Protein AF-A0AAW7QF95-F1 (afdb_monomer_lite)

Radius of gyration: 14.46 Å; chains: 1; bounding box: 32×39×42 Å

pLDDT: mean 87.86, std 10.83, range [38.44, 98.25]

InterPro domains:
  IPR011049 Serralysin-like metalloprotease, C-terminal [SSF51120] (16-117)

Structure (mmCIF, N/CA/C/O backbone):
data_AF-A0AAW7QF95-F1
#
_entry.id   AF-A0AAW7QF95-F1
#
loop_
_atom_site.group_PDB
_atom_site.id
_atom_site.type_symbol
_atom_site.label_atom_id
_atom_site.label_alt_id
_atom_site.label_comp_id
_atom_site.label_asym_id
_atom_site.label_entity_id
_atom_site.label_seq_id
_atom_site.pdbx_PDB_ins_code
_atom_site.Cartn_x
_atom_site.Cartn_y
_atom_site.Cartn_z
_atom_site.occupancy
_atom_site.B_iso_or_equiv
_atom_site.auth_seq_id
_atom_site.auth_comp_id
_atom_site.auth_asym_id
_atom_site.auth_atom_id
_atom_site.pdbx_PDB_model_num
ATOM 1 N N . LEU A 1 1 ? -0.643 18.851 -25.100 1.00 38.44 1 LEU A N 1
ATOM 2 C CA . LEU A 1 1 ? -0.179 17.723 -24.264 1.00 38.44 1 LEU A CA 1
ATOM 3 C C . LEU A 1 1 ? -0.107 18.251 -22.842 1.00 38.44 1 LEU A C 1
ATOM 5 O O . LEU A 1 1 ? 0.762 19.066 -22.573 1.00 38.44 1 LEU A O 1
ATOM 9 N N . GLY A 1 2 ? -1.098 17.933 -22.009 1.00 44.19 2 GLY A N 1
ATOM 10 C CA . GLY A 1 2 ? -1.094 18.334 -20.602 1.00 44.19 2 GLY A CA 1
ATOM 11 C C . GLY A 1 2 ? -0.206 17.366 -19.838 1.00 44.19 2 GLY A C 1
ATOM 12 O O . GLY A 1 2 ? -0.520 16.184 -19.779 1.00 44.19 2 GLY A O 1
ATOM 13 N N . TYR A 1 3 ? 0.929 17.841 -19.342 1.00 53.16 3 TYR A N 1
ATOM 14 C CA . TYR A 1 3 ? 1.722 17.117 -18.358 1.00 53.16 3 TYR A CA 1
ATOM 15 C C . TYR A 1 3 ? 1.411 17.719 -16.994 1.00 53.16 3 TYR A C 1
ATOM 17 O O . TYR A 1 3 ? 1.465 18.937 -16.820 1.00 53.16 3 TYR A O 1
ATOM 25 N N . VAL A 1 4 ? 1.077 16.855 -16.043 1.00 61.34 4 VAL A N 1
ATOM 26 C CA . VAL A 1 4 ? 1.011 17.202 -14.626 1.00 61.34 4 VAL A CA 1
ATOM 27 C C . VAL A 1 4 ? 2.454 17.455 -14.191 1.00 61.34 4 VAL A C 1
ATOM 29 O O . VAL A 1 4 ? 3.328 16.604 -14.369 1.00 61.34 4 VAL A O 1
ATOM 32 N N . SER A 1 5 ? 2.755 18.677 -13.755 1.00 67.06 5 SER A N 1
ATOM 33 C CA . SER A 1 5 ? 4.118 19.036 -13.342 1.00 67.06 5 SER A CA 1
ATOM 34 C C . SER A 1 5 ? 4.453 18.388 -11.992 1.00 67.06 5 SER A C 1
ATOM 36 O O . SER A 1 5 ? 3.552 18.128 -11.203 1.00 67.06 5 SER A O 1
ATOM 38 N N . ALA A 1 6 ? 5.736 18.169 -11.683 1.00 64.88 6 ALA A N 1
ATOM 39 C CA . ALA A 1 6 ? 6.202 17.445 -10.485 1.00 64.88 6 ALA A CA 1
ATOM 40 C C . ALA A 1 6 ? 5.873 18.095 -9.111 1.00 64.88 6 ALA A C 1
ATOM 42 O O . ALA A 1 6 ? 6.423 17.696 -8.089 1.00 64.88 6 ALA A O 1
ATOM 43 N N . GLY A 1 7 ? 4.998 19.099 -9.066 1.00 70.94 7 GLY A N 1
ATOM 44 C CA . GLY A 1 7 ? 4.474 19.708 -7.840 1.00 70.94 7 GLY A CA 1
ATOM 45 C C . GLY A 1 7 ? 2.978 20.011 -7.899 1.00 70.94 7 GLY A C 1
ATOM 46 O O . GLY A 1 7 ? 2.460 20.663 -6.992 1.00 70.94 7 GLY A O 1
ATOM 47 N N . ASP A 1 8 ? 2.301 19.573 -8.957 1.00 78.19 8 ASP A N 1
ATOM 48 C CA . ASP A 1 8 ? 0.853 19.666 -9.049 1.00 78.19 8 ASP A CA 1
ATOM 49 C C . ASP A 1 8 ? 0.208 18.693 -8.051 1.00 78.19 8 ASP A C 1
ATOM 51 O O . ASP A 1 8 ? 0.746 17.619 -7.769 1.00 78.19 8 ASP A O 1
ATOM 55 N N . LYS A 1 9 ? -0.912 19.103 -7.462 1.00 76.00 9 LYS A N 1
ATOM 56 C CA . LYS A 1 9 ? -1.622 18.332 -6.440 1.00 76.00 9 LYS A CA 1
ATOM 57 C C . LYS A 1 9 ? -3.084 18.249 -6.813 1.00 76.00 9 LYS A C 1
ATOM 59 O O . LYS A 1 9 ? -3.855 19.169 -6.544 1.00 76.00 9 LYS A O 1
ATOM 64 N N . ASP A 1 10 ? -3.465 17.105 -7.352 1.00 81.50 10 ASP A N 1
ATOM 65 C CA . ASP A 1 10 ? -4.861 16.801 -7.603 1.00 81.50 10 ASP A CA 1
ATOM 66 C C . ASP A 1 10 ? -5.579 16.415 -6.307 1.00 81.50 10 ASP A C 1
ATOM 68 O O . ASP A 1 10 ? -5.060 15.687 -5.458 1.00 81.50 10 ASP A O 1
ATOM 72 N N . THR A 1 11 ? -6.812 16.894 -6.162 1.00 84.25 11 THR A N 1
ATOM 73 C CA . THR A 1 11 ? -7.762 16.347 -5.189 1.00 84.25 11 THR A CA 1
ATOM 74 C C . THR A 1 11 ? -8.756 15.490 -5.947 1.00 84.25 11 THR A C 1
ATOM 76 O O . THR A 1 11 ? -9.595 16.000 -6.687 1.00 84.25 11 THR A O 1
ATOM 79 N N . LEU A 1 12 ? -8.655 14.178 -5.763 1.00 82.75 12 LEU A N 1
ATOM 80 C CA . LEU A 1 12 ? -9.563 13.216 -6.370 1.00 82.75 12 LEU A CA 1
ATOM 81 C C . LEU A 1 12 ? -10.697 12.921 -5.385 1.00 82.75 12 LEU A C 1
ATOM 83 O O . LEU A 1 12 ? -10.451 12.513 -4.253 1.00 82.75 12 LEU A O 1
ATOM 87 N N . VAL A 1 13 ? -11.943 13.143 -5.803 1.00 86.50 13 VAL A N 1
ATOM 88 C CA . VAL A 1 13 ? -13.135 12.923 -4.970 1.00 86.50 13 VAL A CA 1
ATOM 89 C C . VAL A 1 13 ? -13.987 11.832 -5.602 1.00 86.50 13 VAL A C 1
ATOM 91 O O . VAL A 1 13 ? -14.270 11.889 -6.796 1.00 86.50 13 VAL A O 1
ATOM 94 N N . ASN A 1 14 ? -14.424 10.862 -4.795 1.00 88.00 14 ASN A N 1
ATOM 95 C CA . ASN A 1 14 ? -15.239 9.719 -5.226 1.00 88.00 14 ASN A CA 1
ATOM 96 C C . ASN A 1 14 ? -14.598 8.872 -6.343 1.00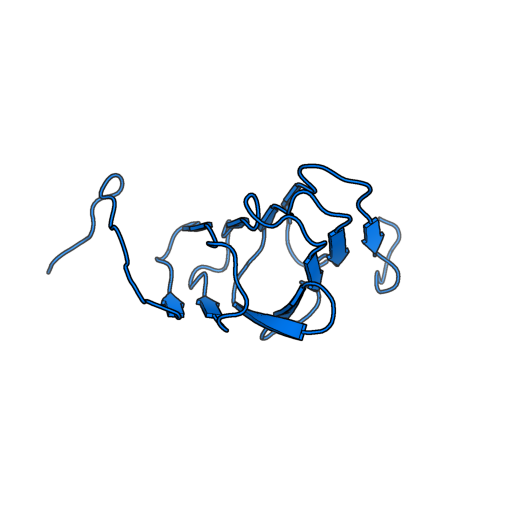 88.00 14 ASN A C 1
ATOM 98 O O . ASN A 1 14 ? -15.307 8.339 -7.194 1.00 88.00 14 ASN A O 1
ATOM 102 N N . ILE A 1 15 ? -13.272 8.724 -6.318 1.00 89.44 15 ILE A N 1
ATOM 103 C CA . ILE A 1 15 ? -12.507 7.860 -7.224 1.00 89.44 15 ILE A CA 1
ATOM 104 C C . ILE A 1 15 ? -12.039 6.622 -6.459 1.00 89.44 15 ILE A C 1
ATOM 106 O O . ILE A 1 15 ? -11.447 6.758 -5.394 1.00 89.44 15 ILE A O 1
ATOM 110 N N . GLN A 1 16 ? -12.291 5.434 -7.009 1.00 91.00 16 GLN A N 1
ATOM 111 C CA . GLN A 1 16 ? -11.895 4.155 -6.399 1.00 91.00 16 GLN A CA 1
ATOM 112 C C . GLN A 1 16 ? -10.622 3.573 -7.015 1.00 91.00 16 GLN A C 1
ATOM 114 O O . GLN A 1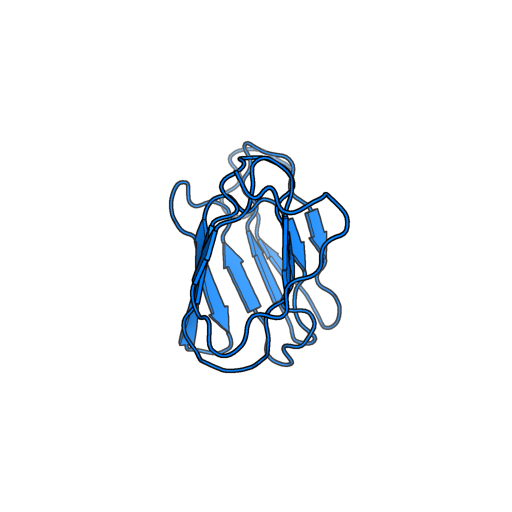 16 ? -9.971 2.722 -6.424 1.00 91.00 16 GLN A O 1
ATOM 119 N N . ASN A 1 17 ? -10.262 4.006 -8.223 1.00 92.50 17 ASN A N 1
ATOM 120 C CA . ASN A 1 17 ? -9.140 3.435 -8.953 1.00 92.50 17 ASN A CA 1
ATOM 121 C C . ASN A 1 17 ? -8.155 4.525 -9.342 1.00 92.50 17 ASN A C 1
ATOM 123 O O . ASN A 1 17 ? -8.554 5.554 -9.888 1.00 92.50 17 ASN A O 1
ATOM 127 N N . ALA A 1 18 ? -6.876 4.275 -9.097 1.00 93.25 18 ALA A N 1
ATOM 128 C CA . ALA A 1 18 ? -5.806 5.192 -9.444 1.00 93.25 18 ALA A CA 1
ATOM 129 C C . ALA A 1 18 ? -4.670 4.431 -10.126 1.00 93.25 18 ALA A C 1
ATOM 131 O O . ALA A 1 18 ? -4.309 3.332 -9.709 1.00 93.25 18 ALA A O 1
ATOM 132 N N . ILE A 1 19 ? -4.123 5.040 -11.176 1.00 94.50 19 ILE A N 1
ATOM 133 C CA . ILE A 1 19 ? -2.926 4.569 -11.868 1.00 94.50 19 ILE A CA 1
ATOM 134 C C . ILE A 1 19 ? -1.875 5.666 -11.725 1.00 94.50 19 ILE A C 1
ATOM 136 O O . ILE A 1 19 ? -2.139 6.821 -12.065 1.00 94.50 19 ILE A O 1
ATOM 140 N N . GLY A 1 20 ? -0.716 5.297 -11.196 1.00 92.50 20 GLY A N 1
ATOM 141 C CA . GLY A 1 20 ? 0.440 6.156 -11.006 1.00 92.50 20 GLY A CA 1
ATOM 142 C C . GLY A 1 20 ? 1.127 6.546 -12.314 1.00 92.50 20 GLY A C 1
ATOM 143 O O . GLY A 1 20 ? 0.766 6.124 -13.420 1.00 92.50 20 GLY A O 1
ATOM 144 N N . GLY A 1 21 ? 2.143 7.385 -12.181 1.00 91.69 21 GLY A N 1
ATOM 145 C CA . GLY A 1 21 ? 3.017 7.796 -13.263 1.00 91.69 21 GLY A CA 1
ATOM 146 C C . GLY A 1 21 ? 4.192 6.840 -13.481 1.00 91.69 21 GLY A C 1
ATOM 147 O O . GLY A 1 21 ? 4.218 5.691 -13.059 1.00 91.69 21 GLY A O 1
ATOM 148 N N . SER A 1 22 ? 5.209 7.333 -14.187 1.00 91.75 22 SER A N 1
ATOM 149 C CA . SER A 1 22 ? 6.446 6.583 -14.457 1.00 91.75 22 SER A CA 1
ATOM 150 C C . SER A 1 22 ? 7.454 6.601 -13.300 1.00 91.75 22 SER A C 1
ATOM 152 O O . SER A 1 22 ? 8.497 5.955 -13.391 1.00 91.75 22 SER A O 1
ATOM 154 N N . SER A 1 23 ? 7.186 7.385 -12.260 1.00 90.75 23 SER A N 1
ATOM 155 C CA . SER A 1 23 ? 8.048 7.576 -11.089 1.00 90.75 23 SER A CA 1
ATOM 156 C C . SER A 1 23 ? 7.435 6.882 -9.870 1.00 90.75 23 SER A C 1
ATOM 158 O O . SER A 1 23 ? 6.383 6.268 -9.983 1.00 90.75 23 SER A O 1
ATOM 160 N N . GLY A 1 24 ? 8.092 6.958 -8.710 1.00 91.75 24 GLY A N 1
ATOM 161 C CA . GLY A 1 24 ? 7.490 6.487 -7.464 1.00 91.75 24 GLY A CA 1
ATOM 162 C C . GLY A 1 24 ? 6.334 7.392 -7.038 1.00 91.75 24 GLY A C 1
ATOM 163 O O . GLY A 1 24 ? 6.537 8.592 -6.839 1.00 91.75 24 GLY A O 1
ATOM 164 N N . ASP A 1 25 ? 5.153 6.808 -6.880 1.00 93.88 25 ASP A N 1
ATOM 165 C CA . ASP A 1 25 ? 3.922 7.483 -6.480 1.00 93.88 25 ASP A CA 1
ATOM 166 C C . ASP A 1 25 ? 3.541 7.182 -5.025 1.00 93.88 25 ASP A C 1
ATOM 168 O O . ASP A 1 25 ? 3.934 6.170 -4.440 1.00 93.88 25 ASP A O 1
ATOM 172 N N . ILE A 1 26 ? 2.745 8.073 -4.430 1.00 94.12 26 ILE A N 1
ATOM 173 C CA . ILE A 1 26 ? 2.191 7.896 -3.084 1.00 94.12 26 ILE A CA 1
ATOM 174 C C . ILE A 1 26 ? 0.668 7.899 -3.176 1.00 94.12 26 ILE A C 1
ATOM 176 O O . ILE A 1 26 ? 0.058 8.927 -3.468 1.00 94.12 26 ILE A O 1
ATOM 180 N N . PHE A 1 27 ? 0.056 6.772 -2.832 1.00 94.50 27 PHE A N 1
ATOM 181 C CA . PHE A 1 27 ? -1.386 6.629 -2.678 1.00 94.50 27 PHE A CA 1
ATOM 182 C C . PHE A 1 27 ? -1.734 6.707 -1.193 1.00 94.50 27 PHE A C 1
ATOM 184 O O . PHE A 1 27 ? -1.295 5.877 -0.397 1.00 94.50 27 PHE A O 1
ATOM 191 N N . LYS A 1 28 ? -2.510 7.718 -0.798 1.00 93.62 28 LYS A N 1
ATOM 192 C CA . LYS A 1 28 ? -3.008 7.858 0.576 1.00 93.62 28 LYS A CA 1
ATOM 193 C C . LYS A 1 28 ? -4.467 7.446 0.637 1.00 93.62 28 LYS A C 1
ATOM 195 O O . LYS A 1 28 ? -5.308 8.088 0.011 1.00 93.62 28 LYS A O 1
ATOM 200 N N . MET A 1 29 ? -4.752 6.403 1.404 1.00 91.88 29 MET A N 1
ATOM 201 C CA . MET A 1 29 ? -6.089 5.833 1.497 1.00 91.88 29 MET A CA 1
ATOM 202 C C . MET A 1 29 ? -6.919 6.558 2.544 1.00 91.88 29 MET A C 1
ATOM 204 O O . MET A 1 29 ? -6.477 6.755 3.674 1.00 91.88 29 MET A O 1
ATOM 208 N N . ALA A 1 30 ? -8.142 6.932 2.176 1.00 89.00 30 ALA A N 1
ATOM 209 C CA . ALA A 1 30 ? -9.157 7.304 3.151 1.00 89.00 30 ALA A CA 1
ATOM 210 C C . ALA A 1 30 ? -9.668 6.049 3.873 1.00 89.00 30 ALA A C 1
ATOM 212 O O . ALA A 1 30 ? -9.601 4.946 3.329 1.00 89.00 30 ALA A O 1
ATOM 213 N N . THR A 1 31 ? -10.193 6.222 5.085 1.00 85.00 31 THR A N 1
ATOM 214 C CA . THR A 1 31 ? -10.854 5.138 5.820 1.00 85.00 31 THR A CA 1
ATOM 215 C C . THR A 1 31 ? -12.155 4.708 5.148 1.00 85.00 31 THR A C 1
ATOM 217 O O . THR A 1 31 ? -12.800 5.492 4.449 1.00 85.00 31 THR A O 1
ATOM 220 N N . GLY A 1 32 ? -12.571 3.469 5.405 1.00 83.94 32 GLY A N 1
ATOM 221 C CA . GLY A 1 32 ? -13.849 2.918 4.962 1.00 83.94 32 GLY A CA 1
ATOM 222 C C . GLY A 1 32 ? -13.696 1.544 4.318 1.00 83.94 32 GLY A C 1
ATOM 223 O O . GLY A 1 32 ? -12.605 0.987 4.285 1.00 83.94 32 GLY A O 1
ATOM 224 N N . ASP A 1 33 ? -14.808 1.033 3.787 1.00 83.12 33 ASP A N 1
ATOM 225 C CA . ASP A 1 33 ? -14.892 -0.316 3.206 1.00 83.12 33 ASP A CA 1
ATOM 226 C C . ASP A 1 33 ? -15.137 -0.296 1.689 1.00 83.12 33 ASP A C 1
ATOM 228 O O . ASP A 1 33 ? -15.680 -1.235 1.104 1.00 83.12 33 ASP A O 1
ATOM 232 N N . ILE A 1 34 ? -14.795 0.818 1.039 1.00 86.12 34 ILE A N 1
ATOM 233 C CA . ILE A 1 34 ? -14.927 0.957 -0.410 1.00 86.12 34 ILE A CA 1
ATOM 234 C C . ILE A 1 34 ? -13.763 0.234 -1.063 1.00 86.12 34 ILE A C 1
ATOM 236 O O . ILE A 1 34 ? -12.616 0.512 -0.733 1.00 86.12 34 ILE A O 1
ATOM 240 N N . VAL A 1 35 ? -14.070 -0.640 -2.019 1.00 89.62 35 VAL A N 1
ATOM 241 C CA . VAL A 1 35 ? -13.044 -1.408 -2.716 1.00 89.62 35 VAL A CA 1
ATOM 242 C C . VAL A 1 35 ? -12.282 -0.550 -3.716 1.00 89.62 35 VAL A C 1
ATOM 244 O O . VAL A 1 35 ? -12.909 0.043 -4.598 1.00 89.62 35 VAL A O 1
ATOM 247 N N . ASN A 1 36 ? -10.948 -0.528 -3.618 1.00 91.44 36 ASN A N 1
ATOM 248 C CA . ASN A 1 36 ? -10.085 0.253 -4.508 1.00 91.44 36 ASN A CA 1
ATOM 249 C C . ASN A 1 36 ? -9.118 -0.620 -5.315 1.00 91.44 36 ASN A C 1
ATOM 251 O O . ASN A 1 36 ? -8.679 -1.679 -4.863 1.00 91.44 36 ASN A O 1
ATOM 255 N N . THR A 1 37 ? -8.742 -0.147 -6.506 1.00 94.31 37 THR A N 1
ATOM 256 C CA . THR A 1 37 ? -7.611 -0.694 -7.275 1.00 94.31 37 THR A CA 1
ATOM 257 C C . THR A 1 37 ? -6.541 0.372 -7.455 1.00 94.31 37 THR A C 1
ATOM 259 O O . THR A 1 37 ? -6.777 1.395 -8.099 1.00 94.31 37 THR A O 1
ATOM 262 N N . LEU A 1 38 ? -5.355 0.124 -6.907 1.00 95.06 38 LEU A N 1
ATOM 263 C CA . LEU A 1 38 ? -4.219 1.038 -6.976 1.00 95.06 38 LEU A CA 1
ATOM 264 C C . LEU A 1 38 ? -3.106 0.388 -7.785 1.00 95.06 38 LEU A C 1
ATOM 266 O O . LEU A 1 38 ? -2.558 -0.636 -7.375 1.00 95.06 38 LEU A O 1
ATOM 270 N N . ASP A 1 39 ? -2.771 0.990 -8.918 1.00 95.56 39 ASP A N 1
ATOM 271 C CA . ASP A 1 39 ? -1.649 0.575 -9.749 1.00 95.56 39 ASP A CA 1
ATOM 272 C C . ASP A 1 39 ? -0.557 1.636 -9.701 1.00 95.56 39 ASP A C 1
ATOM 274 O O . ASP A 1 39 ? -0.753 2.756 -10.159 1.00 95.56 39 ASP A O 1
ATOM 278 N N . GLY A 1 40 ? 0.609 1.285 -9.167 1.00 94.38 40 GLY A N 1
ATOM 279 C CA . GLY A 1 40 ? 1.772 2.166 -9.165 1.00 94.38 40 GLY A CA 1
ATOM 280 C C . GLY A 1 40 ? 2.318 2.489 -10.559 1.00 94.38 40 GLY A C 1
ATOM 281 O O . GLY A 1 40 ? 3.054 3.458 -10.681 1.00 94.38 40 GLY A O 1
ATOM 282 N N . ASN A 1 41 ? 1.945 1.722 -11.597 1.00 94.94 41 ASN A N 1
ATOM 283 C CA . ASN A 1 41 ? 2.398 1.793 -12.995 1.00 94.94 41 ASN A CA 1
ATOM 284 C C . ASN A 1 41 ? 3.915 1.592 -13.178 1.00 94.94 41 ASN A C 1
ATOM 286 O O . ASN A 1 41 ? 4.356 0.675 -13.872 1.00 94.94 41 ASN A O 1
ATOM 290 N N . SER A 1 42 ? 4.735 2.404 -12.516 1.00 92.00 42 SER A N 1
ATOM 291 C CA . SER A 1 42 ? 6.168 2.187 -12.378 1.00 92.00 42 SER A CA 1
ATOM 292 C C . SER A 1 42 ? 6.464 0.947 -11.523 1.00 92.00 42 SER A C 1
ATOM 294 O O . SER A 1 42 ? 5.706 0.576 -10.634 1.00 92.00 42 SER A O 1
ATOM 296 N N . SER A 1 43 ? 7.604 0.292 -11.745 1.00 87.31 43 SER A N 1
ATOM 297 C CA . SER A 1 43 ? 8.006 -0.867 -10.933 1.00 87.31 43 SER A CA 1
ATOM 298 C C . SER A 1 43 ? 8.736 -0.490 -9.639 1.00 87.31 43 SER A C 1
ATOM 300 O O . SER A 1 43 ? 9.200 -1.386 -8.932 1.00 87.31 43 SER A O 1
ATOM 302 N N . ASN A 1 44 ? 8.922 0.808 -9.363 1.00 87.75 44 ASN A N 1
ATOM 303 C CA . ASN A 1 44 ? 9.906 1.286 -8.398 1.00 87.75 44 ASN A CA 1
ATOM 304 C C . ASN A 1 44 ? 9.358 2.414 -7.515 1.00 87.75 44 ASN A C 1
ATOM 306 O O . ASN A 1 44 ? 9.068 3.506 -7.993 1.00 87.75 44 ASN A O 1
ATOM 310 N N . GLY A 1 45 ? 9.394 2.195 -6.200 1.00 92.38 45 GLY A N 1
ATOM 311 C CA . GLY A 1 45 ? 9.251 3.253 -5.199 1.00 92.38 45 GLY A CA 1
ATOM 312 C C . GLY A 1 45 ? 7.816 3.623 -4.828 1.00 92.38 45 GLY A C 1
ATOM 313 O O . GLY A 1 45 ? 7.643 4.554 -4.047 1.00 92.38 45 GLY A O 1
ATOM 314 N N . ASN A 1 46 ? 6.808 2.900 -5.315 1.00 95.88 46 ASN A N 1
ATOM 315 C CA . ASN A 1 46 ? 5.410 3.218 -5.033 1.00 95.88 46 ASN A CA 1
ATOM 316 C C . ASN A 1 46 ? 5.032 2.865 -3.595 1.00 95.88 46 ASN A C 1
ATOM 318 O O . ASN A 1 46 ? 5.363 1.778 -3.106 1.00 95.88 46 ASN A O 1
ATOM 322 N N . LEU A 1 47 ? 4.324 3.780 -2.937 1.00 96.50 47 LEU A N 1
ATOM 323 C CA . LEU A 1 47 ? 3.860 3.671 -1.559 1.00 96.50 47 LEU A CA 1
ATOM 324 C C . LEU A 1 47 ? 2.336 3.714 -1.507 1.00 96.50 47 LEU A C 1
ATOM 326 O O . LEU A 1 47 ? 1.728 4.663 -1.994 1.00 96.50 47 LEU A O 1
ATOM 330 N N . VAL A 1 48 ? 1.735 2.744 -0.824 1.00 96.62 48 VAL A N 1
ATOM 331 C CA . VAL A 1 48 ? 0.348 2.851 -0.355 1.00 96.62 48 VAL A CA 1
ATOM 332 C C . VAL A 1 48 ? 0.358 3.086 1.150 1.00 96.62 48 VAL A C 1
ATOM 334 O O . VAL A 1 48 ? 1.022 2.367 1.896 1.00 96.62 48 VAL A O 1
ATOM 337 N N . SER A 1 49 ? -0.353 4.119 1.592 1.00 96.75 49 SER A N 1
ATOM 338 C CA . SER A 1 49 ? -0.450 4.526 2.992 1.00 96.75 49 SER A CA 1
ATOM 339 C C . SER A 1 49 ? -1.870 4.338 3.510 1.00 96.75 49 SER A C 1
ATOM 341 O O . SER A 1 49 ? -2.798 5.001 3.042 1.00 96.75 49 SER A O 1
ATOM 343 N N . TYR A 1 50 ? -2.003 3.477 4.515 1.00 95.69 50 TYR A N 1
ATOM 344 C CA . TYR A 1 50 ? -3.214 3.222 5.295 1.00 95.69 50 TYR A CA 1
ATOM 345 C C . TYR A 1 50 ? -3.230 4.003 6.615 1.00 95.69 50 TYR A C 1
ATOM 347 O O . TYR A 1 50 ? -3.981 3.663 7.521 1.00 95.69 50 TYR A O 1
ATOM 355 N N . GLU A 1 51 ? -2.438 5.073 6.727 1.00 96.75 51 GLU A N 1
ATOM 356 C CA . GLU A 1 51 ? -2.147 5.775 7.990 1.00 96.75 51 GLU A CA 1
ATOM 357 C C . GLU A 1 51 ? -3.361 6.311 8.767 1.00 96.75 51 GLU A C 1
ATOM 359 O O . GLU A 1 51 ? -3.218 6.676 9.928 1.00 96.75 51 GLU A O 1
ATOM 364 N N . TYR A 1 52 ? -4.543 6.364 8.150 1.00 94.50 52 TYR A N 1
ATOM 365 C CA . TYR A 1 52 ? -5.786 6.795 8.793 1.00 94.50 52 TYR A CA 1
ATOM 366 C C . TYR A 1 52 ? -6.664 5.638 9.300 1.00 94.50 52 TYR A C 1
ATOM 368 O O . TYR A 1 52 ? -7.672 5.886 9.958 1.00 94.50 52 TYR A O 1
ATOM 376 N N . TYR A 1 53 ? -6.329 4.382 8.993 1.00 93.31 53 TYR A N 1
ATOM 377 C CA . TYR A 1 53 ? -7.106 3.213 9.408 1.00 93.31 53 TYR A CA 1
ATOM 378 C C . TYR A 1 53 ? -6.861 2.872 10.870 1.00 93.31 53 TYR A C 1
ATOM 380 O O . TYR A 1 53 ? -5.724 2.781 11.301 1.00 93.31 53 TYR A O 1
ATOM 388 N N . THR A 1 54 ? -7.925 2.608 11.623 1.00 93.25 54 THR A N 1
ATOM 389 C CA . THR A 1 54 ? -7.832 2.2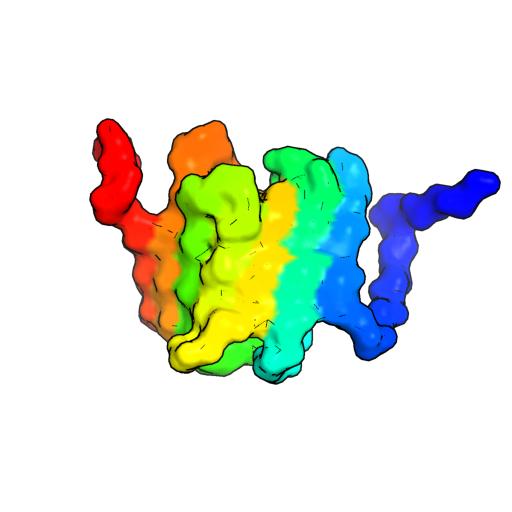07 13.038 1.00 93.25 54 THR A CA 1
ATOM 390 C C . THR A 1 54 ? -7.854 0.691 13.238 1.00 93.25 54 THR A C 1
ATOM 392 O O . THR A 1 54 ? -7.443 0.187 14.282 1.00 93.25 54 THR A O 1
ATOM 395 N N . SER A 1 55 ? -8.341 -0.051 12.242 1.00 92.31 55 SER A N 1
ATOM 396 C CA . SER A 1 55 ? -8.269 -1.514 12.203 1.00 92.31 55 SER A CA 1
ATOM 397 C C . SER A 1 55 ? -6.952 -1.962 11.581 1.00 92.31 55 SER A C 1
ATOM 399 O O . SER A 1 55 ? -6.410 -1.267 10.726 1.00 92.31 55 SER A O 1
ATOM 401 N N . GLY A 1 56 ? -6.470 -3.135 11.994 1.00 92.94 56 GLY A N 1
ATOM 402 C CA . GLY A 1 56 ? -5.265 -3.726 11.421 1.00 92.94 56 GLY A CA 1
ATOM 403 C C . GLY A 1 56 ? -5.444 -4.053 9.940 1.00 92.94 56 GLY A C 1
ATOM 404 O O . GLY A 1 56 ? -6.486 -4.592 9.544 1.00 92.94 56 GLY A O 1
ATOM 405 N N . VAL A 1 5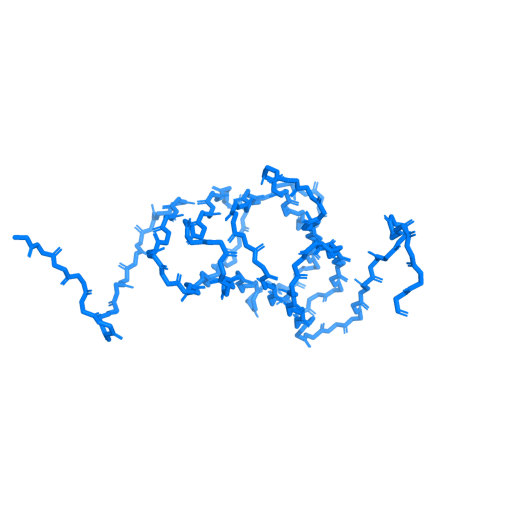7 ? -4.424 -3.747 9.144 1.00 94.44 57 VAL A N 1
ATOM 406 C CA . VAL A 1 57 ? -4.343 -4.085 7.725 1.00 94.44 57 VAL A CA 1
ATOM 407 C C . VAL A 1 57 ? -3.447 -5.303 7.523 1.00 94.44 57 VAL A C 1
ATOM 409 O O . VAL A 1 57 ? -2.378 -5.432 8.116 1.00 94.44 57 VAL A O 1
ATOM 412 N N . THR A 1 58 ? -3.880 -6.223 6.667 1.00 94.69 58 THR A N 1
ATOM 413 C CA . THR A 1 58 ? -3.060 -7.346 6.209 1.00 94.69 58 THR A CA 1
ATOM 414 C C . THR A 1 58 ? -2.725 -7.153 4.742 1.00 94.69 58 THR A C 1
ATOM 416 O O . THR A 1 58 ? -3.630 -7.125 3.909 1.00 94.69 58 THR A O 1
ATOM 419 N N . VAL A 1 59 ? -1.435 -7.048 4.424 1.00 94.31 59 VAL A N 1
ATOM 420 C CA . VAL A 1 59 ? -0.943 -6.854 3.055 1.00 94.31 59 VAL A CA 1
ATOM 421 C C . VAL A 1 59 ? 0.081 -7.924 2.707 1.00 94.31 59 VAL A C 1
ATOM 423 O O . VAL A 1 59 ? 1.050 -8.139 3.433 1.00 94.31 59 VAL A O 1
ATOM 426 N N . ASP A 1 60 ? -0.103 -8.573 1.561 1.00 92.00 60 ASP A N 1
ATOM 427 C CA . ASP A 1 60 ? 0.817 -9.593 1.064 1.00 92.00 60 ASP A CA 1
ATOM 428 C C . ASP A 1 60 ? 1.431 -9.187 -0.278 1.00 92.00 60 ASP A C 1
ATOM 430 O O . ASP A 1 60 ? 0.830 -9.417 -1.328 1.00 92.00 60 ASP A O 1
ATOM 434 N N . LEU A 1 61 ? 2.641 -8.613 -0.249 1.00 91.38 61 LEU A N 1
ATOM 435 C CA . LEU A 1 61 ? 3.382 -8.232 -1.456 1.00 91.38 61 LEU A CA 1
ATOM 436 C C . LEU A 1 61 ? 4.087 -9.403 -2.158 1.00 91.38 61 LEU A C 1
ATOM 438 O O . LEU A 1 61 ? 4.643 -9.199 -3.237 1.00 91.38 61 LEU A O 1
ATOM 442 N N . CYS A 1 62 ? 4.046 -10.635 -1.629 1.00 84.44 62 CYS A N 1
ATOM 443 C CA . CYS A 1 62 ? 4.694 -11.783 -2.284 1.00 84.44 62 CYS A CA 1
ATOM 444 C C . CYS A 1 62 ? 4.083 -12.101 -3.656 1.00 84.44 62 CYS A C 1
ATOM 446 O O . CYS A 1 62 ? 4.722 -12.753 -4.484 1.00 84.44 62 CYS A O 1
ATOM 448 N N . ARG A 1 63 ? 2.832 -11.695 -3.893 1.00 78.38 63 ARG A N 1
ATOM 449 C CA . ARG A 1 63 ? 2.100 -12.011 -5.122 1.00 78.38 63 ARG A CA 1
ATOM 450 C C . ARG A 1 63 ? 2.667 -11.216 -6.298 1.00 78.38 63 ARG A C 1
ATOM 452 O O . ARG A 1 63 ? 2.874 -10.010 -6.194 1.00 78.38 63 ARG A O 1
ATOM 459 N N . THR A 1 64 ? 2.901 -11.889 -7.424 1.00 69.75 64 THR A N 1
ATOM 460 C CA . THR A 1 64 ? 3.443 -11.263 -8.644 1.00 69.75 64 THR A CA 1
ATOM 461 C C . THR A 1 64 ? 2.463 -10.320 -9.322 1.00 69.75 64 THR A C 1
ATOM 463 O O . THR A 1 64 ? 2.907 -9.360 -9.946 1.00 69.75 64 THR A O 1
ATOM 466 N N . ASP A 1 65 ? 1.169 -10.595 -9.170 1.00 72.25 65 ASP A N 1
ATOM 467 C CA . ASP A 1 65 ? 0.104 -9.911 -9.891 1.00 72.25 65 ASP A CA 1
ATOM 468 C C . ASP A 1 65 ? -0.516 -8.865 -8.954 1.00 72.25 65 ASP A C 1
ATOM 470 O O . ASP A 1 65 ? 0.148 -7.903 -8.566 1.00 72.25 65 ASP A O 1
ATOM 474 N N . SER A 1 66 ? -1.756 -9.083 -8.519 1.00 81.06 66 SER A N 1
ATOM 475 C CA . SER A 1 66 ? -2.413 -8.247 -7.529 1.00 81.06 66 SER A CA 1
ATOM 476 C C . SER A 1 66 ? -2.286 -8.783 -6.106 1.00 81.06 66 SER A C 1
ATOM 478 O O . SER A 1 66 ? -2.348 -9.994 -5.842 1.00 81.06 66 SER A O 1
ATOM 480 N N . GLN A 1 67 ? -2.140 -7.847 -5.175 1.00 83.69 67 GLN A N 1
ATOM 481 C CA . GLN A 1 67 ? -2.185 -8.095 -3.743 1.00 83.69 67 GLN A CA 1
ATOM 482 C C . GLN A 1 67 ? -3.547 -7.682 -3.210 1.00 83.69 67 GLN A C 1
ATOM 484 O O . GLN A 1 67 ? -4.036 -6.606 -3.542 1.00 83.69 67 GLN A O 1
ATOM 489 N N . THR A 1 68 ? -4.149 -8.519 -2.373 1.00 82.75 68 THR A N 1
ATOM 490 C CA . THR A 1 68 ? -5.393 -8.156 -1.698 1.00 82.75 68 THR A CA 1
ATOM 491 C C . THR A 1 68 ? -5.084 -7.650 -0.301 1.00 82.75 68 THR A C 1
ATOM 493 O O . THR A 1 68 ? -4.400 -8.334 0.462 1.00 82.75 68 THR A O 1
ATOM 496 N N . VAL A 1 69 ? -5.601 -6.470 0.028 1.00 85.12 69 VAL A N 1
ATOM 497 C CA . VAL A 1 69 ? -5.542 -5.923 1.382 1.00 85.12 69 VAL A CA 1
ATOM 498 C C . VAL A 1 69 ? -6.785 -6.345 2.144 1.00 85.12 69 VAL A C 1
ATOM 500 O O . VAL A 1 69 ? -7.909 -6.166 1.669 1.00 85.12 69 VAL A O 1
ATOM 503 N N . VAL A 1 70 ? -6.575 -6.920 3.324 1.00 82.56 70 VAL A N 1
ATOM 504 C CA . VAL A 1 70 ? -7.649 -7.289 4.252 1.00 82.56 70 VAL A CA 1
ATOM 505 C C . VAL A 1 70 ? -7.645 -6.310 5.406 1.00 82.56 70 VAL A C 1
ATOM 507 O O . VAL A 1 70 ? -6.597 -6.077 6.005 1.00 82.56 70 VAL A O 1
ATOM 510 N N . ILE A 1 71 ? -8.811 -5.770 5.736 1.00 80.25 71 ILE A N 1
ATOM 511 C CA . ILE A 1 71 ? -8.989 -4.885 6.884 1.00 80.25 71 ILE A CA 1
ATOM 512 C C . ILE A 1 71 ? -10.142 -5.458 7.702 1.00 80.25 71 ILE A C 1
ATOM 514 O O . ILE A 1 71 ? -11.253 -5.647 7.201 1.00 80.25 71 ILE A O 1
ATOM 518 N N . GLY A 1 72 ? -9.856 -5.839 8.947 1.00 78.81 72 GLY A N 1
ATOM 519 C CA . GLY A 1 72 ? -10.782 -6.668 9.720 1.00 78.81 72 GLY A CA 1
ATOM 520 C C . GLY A 1 72 ? -11.032 -8.022 9.037 1.00 78.81 72 GLY A C 1
ATOM 521 O O . GLY A 1 72 ? -10.101 -8.804 8.862 1.00 78.81 72 GLY A O 1
ATOM 522 N N . SER A 1 73 ? -12.285 -8.317 8.671 1.00 68.44 73 SER A N 1
ATOM 523 C CA . SER A 1 73 ? -12.687 -9.568 7.999 1.00 68.44 73 SER A CA 1
ATOM 524 C C . SER A 1 73 ? -13.036 -9.412 6.513 1.00 68.44 73 SER A C 1
ATOM 526 O O . SER A 1 73 ? -13.420 -10.396 5.878 1.00 68.44 73 SER A O 1
ATOM 528 N N . SER A 1 74 ? -12.902 -8.208 5.954 1.00 79.50 74 SER A N 1
ATOM 529 C CA . SER A 1 74 ? -13.271 -7.906 4.569 1.00 79.50 74 SER A CA 1
ATOM 530 C C . SER A 1 74 ? -12.035 -7.670 3.709 1.00 79.50 74 SER A C 1
ATOM 532 O O . SER A 1 74 ? -11.058 -7.060 4.143 1.00 79.50 74 SER A O 1
ATOM 534 N N . TYR A 1 75 ? -12.089 -8.144 2.466 1.00 79.88 75 TYR A N 1
ATOM 535 C CA . TYR A 1 75 ? -11.120 -7.803 1.427 1.00 79.88 75 TYR A CA 1
ATOM 536 C C . TYR A 1 75 ? -11.500 -6.446 0.845 1.00 79.88 75 TYR A C 1
ATOM 538 O O . TYR A 1 75 ? -12.604 -6.316 0.312 1.00 79.88 75 TYR A O 1
ATOM 546 N N . ILE A 1 76 ? -10.620 -5.454 0.976 1.00 83.62 76 ILE A N 1
ATOM 547 C CA . ILE A 1 76 ? -10.966 -4.065 0.656 1.00 83.62 76 ILE A CA 1
ATOM 548 C C . ILE A 1 76 ? -10.182 -3.571 -0.556 1.00 83.62 76 ILE A C 1
ATOM 550 O O . ILE A 1 76 ? -10.811 -3.109 -1.487 1.00 83.62 76 ILE A O 1
ATOM 554 N N . ASP A 1 77 ? -8.869 -3.772 -0.675 1.00 92.44 77 ASP A N 1
ATOM 555 C CA . ASP A 1 77 ? -8.134 -3.197 -1.818 1.00 92.44 77 ASP A CA 1
ATOM 556 C C . ASP A 1 77 ? -7.368 -4.211 -2.657 1.00 92.44 77 ASP A C 1
ATOM 558 O O . ASP A 1 77 ? -6.969 -5.278 -2.190 1.00 92.44 77 ASP A O 1
ATOM 562 N N . THR A 1 78 ? -7.135 -3.830 -3.911 1.00 94.00 78 THR A N 1
ATOM 563 C CA . THR A 1 78 ? -6.262 -4.502 -4.869 1.00 94.00 78 THR A CA 1
ATOM 564 C C . THR A 1 78 ? -5.068 -3.601 -5.164 1.00 94.00 78 THR A C 1
ATOM 566 O O . THR A 1 78 ? -5.229 -2.525 -5.736 1.00 94.00 78 THR A O 1
ATOM 569 N N . LEU A 1 79 ? -3.869 -4.041 -4.791 1.00 95.00 79 LEU A N 1
ATOM 570 C CA . LEU A 1 79 ? -2.623 -3.330 -5.077 1.00 95.00 79 LEU A CA 1
ATOM 571 C C . LEU A 1 79 ? -1.906 -3.979 -6.262 1.00 95.00 79 LEU A C 1
ATOM 573 O O . LEU A 1 79 ? -1.910 -5.205 -6.394 1.00 95.00 79 LEU A O 1
ATOM 577 N N . ILE A 1 80 ? -1.322 -3.156 -7.129 1.00 94.19 80 ILE A N 1
ATOM 578 C CA . ILE A 1 80 ? -0.548 -3.549 -8.309 1.00 94.19 80 ILE A CA 1
ATOM 579 C C . ILE A 1 80 ? 0.691 -2.646 -8.370 1.00 94.19 80 ILE A C 1
ATOM 581 O O . ILE A 1 80 ? 0.607 -1.442 -8.136 1.00 94.19 80 ILE A O 1
ATOM 585 N N . ASN A 1 81 ? 1.859 -3.220 -8.672 1.00 93.50 81 ASN A N 1
ATOM 586 C CA . ASN A 1 81 ? 3.123 -2.480 -8.786 1.00 93.50 81 ASN A CA 1
ATOM 587 C C . ASN A 1 81 ? 3.503 -1.652 -7.537 1.00 93.50 81 ASN A C 1
ATOM 589 O O . ASN A 1 81 ? 4.138 -0.604 -7.652 1.00 93.50 81 ASN A O 1
ATOM 593 N N . ILE A 1 82 ? 3.181 -2.145 -6.337 1.00 94.75 82 ILE A N 1
ATOM 594 C CA . ILE A 1 82 ? 3.507 -1.490 -5.060 1.00 94.75 82 ILE A CA 1
ATOM 595 C C . ILE A 1 82 ? 4.728 -2.141 -4.402 1.00 94.75 82 ILE A C 1
ATOM 597 O O . ILE A 1 82 ? 4.847 -3.367 -4.361 1.00 94.75 82 ILE A O 1
ATOM 601 N N . GLN A 1 83 ? 5.651 -1.321 -3.887 1.00 94.44 83 GLN A N 1
ATOM 602 C CA . GLN A 1 83 ? 6.855 -1.793 -3.188 1.00 94.44 83 GLN A CA 1
ATOM 603 C C . GLN A 1 83 ? 6.849 -1.410 -1.710 1.00 94.44 83 GLN A C 1
ATOM 605 O O . GLN A 1 83 ? 7.483 -2.089 -0.908 1.00 94.44 83 GLN A O 1
ATOM 610 N N . ASN A 1 84 ? 6.143 -0.348 -1.336 1.00 96.00 84 ASN A N 1
ATOM 611 C CA . ASN A 1 84 ? 6.180 0.180 0.016 1.00 96.00 84 ASN A CA 1
ATOM 612 C C . ASN A 1 84 ? 4.772 0.257 0.596 1.00 96.00 84 ASN A C 1
ATOM 614 O O . ASN A 1 84 ? 3.823 0.616 -0.103 1.00 96.00 84 ASN A O 1
ATOM 618 N N . ILE A 1 85 ? 4.651 -0.055 1.882 1.00 97.38 85 ILE A N 1
ATOM 619 C CA . ILE A 1 85 ? 3.391 0.014 2.617 1.00 97.38 85 ILE A CA 1
ATOM 620 C C . ILE A 1 85 ? 3.620 0.787 3.906 1.00 97.38 85 ILE A C 1
ATOM 622 O O . ILE A 1 85 ? 4.560 0.504 4.649 1.00 97.38 85 ILE A O 1
ATOM 626 N N . LYS A 1 86 ? 2.726 1.734 4.181 1.00 97.94 86 LYS A N 1
ATOM 627 C CA . LYS A 1 86 ? 2.520 2.266 5.523 1.00 97.94 86 LYS A CA 1
ATOM 628 C C . LYS A 1 86 ? 1.1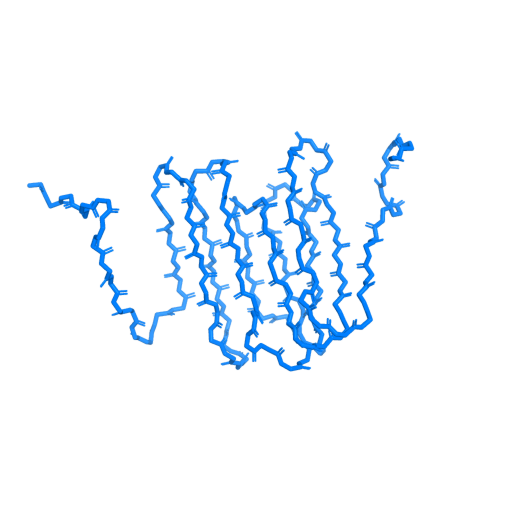92 1.737 6.058 1.00 97.94 86 LYS A C 1
ATOM 630 O O . LYS A 1 86 ? 0.164 1.891 5.400 1.00 97.94 86 LYS A O 1
ATOM 635 N N . GLY A 1 87 ? 1.251 1.091 7.211 1.00 96.81 87 GLY A N 1
ATOM 636 C CA . GLY A 1 87 ? 0.140 0.514 7.947 1.00 96.81 87 GLY A CA 1
ATOM 637 C C . GLY A 1 87 ? -0.774 1.538 8.612 1.00 96.81 87 GLY A C 1
ATOM 638 O O . GLY A 1 87 ? -0.627 2.751 8.424 1.00 96.81 87 GLY A O 1
ATOM 639 N N . GLY A 1 88 ? -1.737 1.022 9.369 1.00 95.62 88 GLY A N 1
ATOM 640 C CA . GLY A 1 88 ? -2.722 1.795 10.115 1.00 95.62 88 GLY A CA 1
ATOM 641 C C . GLY A 1 88 ? -2.311 2.023 11.569 1.00 95.62 88 GLY A C 1
ATOM 642 O O . GLY A 1 88 ? -1.149 1.957 11.949 1.00 95.62 88 GLY A O 1
ATOM 643 N N . GLU A 1 89 ? -3.272 2.372 12.411 1.00 96.31 89 GLU A N 1
ATOM 644 C CA . GLU A 1 89 ? -3.098 2.467 13.861 1.00 96.31 89 GLU A CA 1
ATOM 645 C C . GLU A 1 89 ? -3.357 1.128 14.574 1.00 96.31 89 GLU A C 1
ATOM 647 O O . GLU A 1 89 ? -3.060 0.988 15.763 1.00 96.31 89 GLU A O 1
ATOM 652 N N . GLY A 1 90 ? -3.941 0.160 13.858 1.00 94.94 90 GLY A N 1
ATOM 653 C CA . GLY A 1 90 ? -4.230 -1.182 14.351 1.00 94.94 90 GLY A CA 1
ATOM 654 C C . GLY A 1 90 ? -3.010 -2.106 14.350 1.00 94.94 90 GLY A C 1
ATOM 655 O O . GLY A 1 90 ? -1.890 -1.701 14.082 1.00 94.94 90 GLY A O 1
ATOM 656 N N . ASN A 1 91 ? -3.233 -3.380 14.675 1.00 97.38 91 ASN A N 1
ATOM 657 C CA . ASN A 1 91 ? -2.185 -4.398 14.597 1.00 97.38 91 ASN A CA 1
ATOM 658 C C . ASN A 1 91 ? -2.092 -4.921 13.162 1.00 97.38 91 ASN A C 1
ATOM 660 O O . ASN A 1 91 ? -2.954 -5.694 12.735 1.00 97.38 91 ASN A O 1
ATOM 664 N N . ASP A 1 92 ? -1.059 -4.517 12.437 1.00 97.19 92 ASP A N 1
ATOM 665 C CA . ASP A 1 92 ? -0.910 -4.835 11.023 1.00 97.19 92 ASP A CA 1
ATOM 666 C C . ASP A 1 92 ? -0.11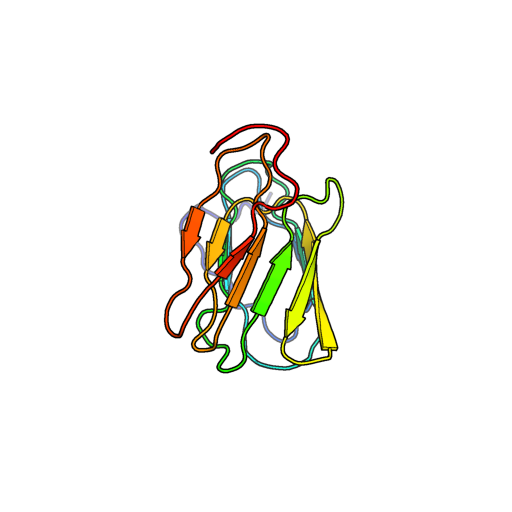4 -6.121 10.784 1.00 97.19 92 ASP A C 1
ATOM 668 O O . ASP A 1 92 ? 0.684 -6.564 11.613 1.00 97.19 92 ASP A O 1
ATOM 672 N N . THR A 1 93 ? -0.323 -6.743 9.623 1.00 96.25 93 THR A N 1
ATOM 673 C CA . THR A 1 93 ? 0.445 -7.907 9.166 1.00 96.25 93 THR A CA 1
ATOM 674 C C . THR A 1 93 ? 0.922 -7.710 7.735 1.00 96.25 93 THR A C 1
ATOM 676 O O . THR A 1 93 ? 0.127 -7.473 6.827 1.00 96.25 93 THR A O 1
ATOM 679 N N . PHE A 1 94 ? 2.220 -7.870 7.505 1.00 95.44 94 PHE A N 1
ATOM 680 C CA . PHE A 1 94 ? 2.829 -7.651 6.197 1.00 95.44 94 PHE A CA 1
ATOM 681 C C . PHE A 1 94 ? 3.594 -8.882 5.713 1.00 95.44 94 PHE A C 1
ATOM 683 O O . PHE A 1 94 ? 4.227 -9.578 6.505 1.00 95.44 94 PHE A O 1
ATOM 690 N N . ARG A 1 95 ? 3.593 -9.118 4.397 1.00 92.94 95 ARG A N 1
ATOM 691 C CA . ARG A 1 95 ? 4.551 -10.005 3.716 1.00 92.94 95 ARG A CA 1
ATOM 692 C C . ARG A 1 95 ? 5.276 -9.261 2.607 1.00 92.94 95 ARG A C 1
ATOM 694 O O . ARG A 1 95 ? 4.674 -8.467 1.884 1.00 92.94 95 ARG A O 1
ATOM 701 N N . THR A 1 96 ? 6.571 -9.536 2.469 1.00 90.81 96 THR A N 1
ATOM 702 C CA . THR A 1 96 ? 7.462 -8.823 1.543 1.00 90.81 96 THR A CA 1
ATOM 703 C C . THR A 1 96 ? 7.543 -9.473 0.170 1.00 90.81 96 THR A C 1
ATOM 705 O O . THR A 1 96 ? 7.419 -10.686 0.037 1.00 90.81 96 THR A O 1
ATOM 708 N N . LYS A 1 97 ? 7.875 -8.686 -0.855 1.00 87.94 97 LYS A N 1
ATOM 709 C CA . LYS A 1 97 ? 8.271 -9.222 -2.154 1.00 87.94 97 LYS A CA 1
ATOM 710 C C . LYS A 1 97 ? 9.781 -9.438 -2.177 1.00 87.94 97 LYS A C 1
ATOM 712 O O . LYS A 1 97 ? 10.540 -8.534 -2.493 1.00 87.94 97 LYS A O 1
ATOM 717 N N . PHE A 1 98 ? 10.226 -10.669 -1.943 1.00 84.94 98 PHE A N 1
ATOM 718 C CA . PHE A 1 98 ? 11.655 -10.998 -1.790 1.00 84.94 98 PHE A CA 1
ATOM 719 C C . PHE A 1 98 ? 12.580 -10.586 -2.954 1.00 84.94 98 PHE A C 1
ATOM 721 O O . PHE A 1 98 ? 13.788 -10.499 -2.767 1.00 84.94 98 PHE A O 1
ATOM 728 N N . ALA A 1 99 ? 12.040 -10.366 -4.157 1.00 85.00 99 ALA A N 1
ATOM 729 C CA . ALA A 1 99 ? 12.820 -10.012 -5.344 1.00 85.00 99 ALA A CA 1
ATOM 730 C C . ALA A 1 99 ? 13.106 -8.504 -5.494 1.00 85.00 99 ALA A C 1
ATOM 732 O O . ALA A 1 99 ? 13.791 -8.117 -6.440 1.00 85.00 99 ALA A O 1
ATOM 733 N N . VAL A 1 100 ? 12.562 -7.648 -4.624 1.00 86.88 100 VAL A N 1
ATOM 734 C CA . VAL A 1 100 ? 12.732 -6.189 -4.695 1.00 86.88 100 VAL A CA 1
ATOM 735 C C . VAL A 1 100 ? 12.999 -5.607 -3.310 1.00 86.88 100 VAL A C 1
ATOM 737 O O . VAL A 1 100 ? 12.754 -6.244 -2.291 1.00 86.88 100 VAL A O 1
ATOM 740 N N . SER A 1 101 ? 13.515 -4.380 -3.261 1.00 88.81 101 SER A N 1
ATOM 741 C CA . SER A 1 101 ? 13.591 -3.635 -2.006 1.00 88.81 101 SER A CA 1
ATOM 742 C C . SER A 1 101 ? 12.207 -3.108 -1.636 1.00 88.81 101 SER A C 1
ATOM 744 O O . SER A 1 101 ? 11.563 -2.437 -2.442 1.00 88.81 101 SER A O 1
ATOM 746 N N . ASN A 1 102 ? 11.778 -3.389 -0.409 1.00 92.06 102 ASN A N 1
ATOM 747 C CA . ASN A 1 102 ? 10.516 -2.924 0.151 1.00 92.06 102 ASN A CA 1
ATOM 748 C C . ASN A 1 102 ? 10.777 -2.094 1.411 1.00 92.06 102 ASN A C 1
ATOM 750 O O . ASN A 1 102 ? 11.702 -2.386 2.170 1.00 92.06 102 ASN A O 1
ATOM 754 N N . GLN A 1 103 ? 9.932 -1.097 1.658 1.00 95.38 103 GLN A N 1
ATOM 755 C CA . GLN A 1 103 ? 9.839 -0.414 2.945 1.00 95.38 103 GLN A CA 1
ATOM 756 C C . GLN A 1 103 ? 8.460 -0.653 3.550 1.00 95.38 103 GLN A C 1
ATOM 758 O O . GLN A 1 103 ? 7.438 -0.414 2.905 1.00 95.38 103 GLN A O 1
ATOM 763 N N . PHE A 1 104 ? 8.452 -1.111 4.797 1.00 96.75 104 PHE A N 1
ATOM 764 C CA . PHE A 1 104 ? 7.247 -1.297 5.590 1.00 96.75 104 PHE A CA 1
ATOM 765 C C . PHE A 1 104 ? 7.334 -0.405 6.821 1.00 96.75 104 PHE A C 1
ATOM 767 O O . PHE A 1 104 ? 8.280 -0.510 7.601 1.00 96.75 104 PHE A O 1
ATOM 774 N N . ASP A 1 105 ? 6.348 0.465 6.981 1.00 98.06 105 ASP A N 1
ATOM 775 C CA . ASP A 1 105 ? 6.136 1.256 8.186 1.00 98.06 105 ASP A CA 1
ATOM 776 C C . ASP A 1 105 ? 4.844 0.759 8.832 1.00 98.06 105 ASP A C 1
ATOM 778 O O . ASP A 1 105 ? 3.773 0.938 8.267 1.00 98.06 105 ASP A O 1
ATOM 782 N N . GLY A 1 106 ? 4.929 0.106 9.990 1.00 97.38 106 GLY A N 1
ATOM 783 C CA . GLY A 1 106 ? 3.737 -0.357 10.706 1.00 97.38 106 GLY A CA 1
ATOM 784 C C . GLY A 1 106 ? 2.940 0.767 11.371 1.00 97.38 106 GLY A C 1
ATOM 785 O O . GLY A 1 106 ? 1.884 0.505 11.918 1.00 97.38 106 GLY A O 1
ATOM 786 N N . ASN A 1 107 ? 3.433 2.008 11.348 1.00 97.44 107 ASN A N 1
ATOM 787 C CA . ASN A 1 107 ? 2.826 3.149 12.019 1.00 97.44 107 ASN A CA 1
ATOM 788 C C . ASN A 1 107 ? 2.627 2.898 13.533 1.00 97.44 107 ASN A C 1
ATOM 790 O O . ASN A 1 107 ? 3.614 2.923 14.270 1.00 97.44 107 ASN A O 1
ATOM 794 N N . SER A 1 108 ? 1.402 2.674 14.022 1.00 96.38 108 SER A N 1
ATOM 795 C CA . SER A 1 108 ? 1.145 2.375 15.449 1.00 96.38 108 SER A CA 1
ATOM 796 C C . SER A 1 108 ? 0.788 0.894 15.651 1.00 96.38 108 SER A C 1
ATOM 798 O O . SER A 1 108 ? 0.952 0.097 14.742 1.00 96.38 108 SER A O 1
ATOM 800 N N . GLY A 1 109 ? 0.357 0.490 16.851 1.00 96.88 109 GLY A N 1
ATOM 801 C CA . GLY A 1 109 ? -0.064 -0.893 17.111 1.00 96.88 109 GLY A CA 1
ATOM 802 C C . GLY A 1 109 ? 1.081 -1.905 17.273 1.00 96.88 109 GLY A C 1
ATOM 803 O O . GLY A 1 109 ? 2.262 -1.560 17.335 1.00 96.88 109 GLY A O 1
ATOM 804 N N . ASN A 1 110 ? 0.713 -3.180 17.423 1.00 98.06 110 ASN A N 1
ATOM 805 C CA . ASN A 1 110 ? 1.638 -4.311 17.497 1.00 98.06 110 ASN A CA 1
ATOM 806 C C . ASN A 1 110 ? 1.658 -5.048 16.154 1.00 98.06 110 ASN A C 1
ATOM 808 O O . ASN A 1 110 ? 0.772 -5.854 15.863 1.00 98.06 110 ASN A O 1
ATOM 812 N N . ASN A 1 111 ? 2.671 -4.749 15.348 1.00 98.25 111 ASN A N 1
ATOM 813 C CA . ASN A 1 111 ? 2.735 -5.148 13.948 1.00 98.25 111 ASN A CA 1
ATOM 814 C C . ASN A 1 111 ? 3.558 -6.417 13.743 1.00 98.25 111 ASN A C 1
ATOM 816 O O . ASN A 1 111 ? 4.545 -6.664 14.436 1.00 98.25 111 ASN A O 1
ATOM 820 N N . THR A 1 112 ? 3.171 -7.203 12.744 1.00 97.50 112 THR A N 1
ATOM 821 C CA . THR A 1 112 ? 3.823 -8.462 12.391 1.00 97.50 112 THR A CA 1
ATOM 822 C C . THR A 1 112 ? 4.368 -8.405 10.975 1.00 97.50 112 THR A C 1
ATOM 824 O O . THR A 1 112 ? 3.648 -8.121 10.021 1.00 97.50 112 THR A O 1
ATOM 827 N N . MET A 1 113 ? 5.643 -8.751 10.829 1.00 95.25 113 MET A N 1
ATOM 828 C CA . MET A 1 113 ? 6.242 -9.032 9.534 1.00 95.25 113 MET A CA 1
ATOM 829 C C . MET A 1 113 ? 6.365 -10.546 9.367 1.00 95.25 113 MET A C 1
ATOM 831 O O . MET A 1 113 ? 7.087 -11.199 10.118 1.00 95.25 113 MET A O 1
ATOM 835 N N . ASP A 1 114 ? 5.628 -11.108 8.413 1.00 92.62 114 ASP A N 1
ATOM 836 C CA . ASP A 1 114 ? 5.593 -12.542 8.152 1.00 92.62 114 ASP A CA 1
ATOM 837 C C . ASP A 1 114 ? 6.515 -12.907 6.980 1.00 92.62 114 ASP A C 1
ATOM 839 O O . ASP A 1 114 ? 6.289 -12.561 5.816 1.00 92.62 114 ASP A O 1
ATOM 843 N N . TYR A 1 115 ? 7.562 -13.655 7.320 1.00 90.94 115 TYR A N 1
ATOM 844 C CA . TYR A 1 115 ? 8.569 -14.168 6.399 1.00 90.94 115 TYR A CA 1
ATOM 845 C C . TYR A 1 115 ? 8.511 -15.690 6.229 1.00 90.94 115 TYR A C 1
ATOM 847 O O . TYR A 1 115 ? 9.444 -16.283 5.698 1.00 90.94 115 TYR A O 1
ATOM 855 N N . SER A 1 116 ? 7.425 -16.342 6.649 1.00 88.06 116 SER A N 1
ATOM 856 C CA . SER A 1 116 ? 7.256 -17.804 6.578 1.00 88.06 116 SER A CA 1
ATOM 857 C C . SER A 1 116 ? 7.410 -18.395 5.168 1.00 88.06 116 SER A C 1
ATOM 859 O O . SER A 1 116 ? 7.750 -19.567 5.039 1.00 88.06 116 SER A O 1
ATOM 861 N N . ASN A 1 117 ? 7.227 -17.584 4.120 1.00 80.38 117 ASN A N 1
ATOM 862 C CA . ASN A 1 117 ? 7.416 -17.968 2.716 1.00 80.38 117 ASN A CA 1
ATOM 863 C C . ASN A 1 117 ? 8.794 -17.579 2.138 1.00 80.38 117 ASN A C 1
ATOM 865 O O . ASN A 1 117 ? 8.992 -17.640 0.923 1.00 80.38 117 ASN A O 1
ATOM 869 N N . ALA A 1 118 ? 9.743 -17.140 2.968 1.00 82.25 118 ALA A N 1
ATOM 870 C CA . ALA A 1 118 ? 11.084 -16.792 2.516 1.00 82.25 118 ALA A CA 1
ATOM 871 C C . ALA A 1 118 ? 11.868 -18.049 2.110 1.00 82.25 118 ALA A C 1
ATOM 873 O O . ALA A 1 118 ? 12.025 -18.984 2.891 1.00 82.25 118 ALA A O 1
ATOM 874 N N . ASN A 1 119 ? 12.427 -18.046 0.898 1.00 75.44 119 ASN A N 1
ATOM 875 C CA . ASN A 1 119 ? 13.281 -19.137 0.405 1.00 75.44 119 ASN A CA 1
ATOM 876 C C . ASN A 1 119 ? 14.725 -19.083 0.953 1.00 75.44 119 ASN A C 1
ATOM 878 O O . ASN A 1 119 ? 15.550 -19.921 0.593 1.00 75.44 119 ASN A O 1
ATOM 882 N N . ALA A 1 120 ? 15.049 -18.093 1.788 1.00 71.31 120 ALA A N 1
ATOM 883 C CA . ALA A 1 120 ? 16.352 -17.908 2.420 1.00 71.31 120 ALA A CA 1
ATOM 884 C C . ALA A 1 120 ? 16.187 -17.237 3.793 1.00 71.31 120 ALA A C 1
ATOM 886 O O . ALA A 1 120 ? 15.160 -16.609 4.056 1.00 71.31 120 ALA A O 1
ATOM 887 N N . SER A 1 121 ? 17.209 -17.347 4.650 1.00 69.44 121 SER A N 1
ATOM 888 C CA . SER A 1 121 ? 17.298 -16.517 5.854 1.00 69.44 121 SER A CA 1
ATOM 889 C C . SER A 1 121 ? 17.326 -15.051 5.450 1.00 69.44 121 SER A C 1
ATOM 891 O O . SER A 1 121 ? 18.042 -14.686 4.513 1.00 69.44 121 SER A O 1
ATOM 893 N N . GLN A 1 122 ? 16.573 -14.240 6.171 1.00 63.53 122 GLN A N 1
ATOM 894 C CA . GLN A 1 122 ? 16.570 -12.800 5.994 1.00 63.53 122 GLN A CA 1
ATOM 895 C C . GLN A 1 122 ? 17.486 -12.086 6.971 1.00 63.53 122 GLN A C 1
ATOM 897 O O . GLN A 1 122 ? 17.681 -12.624 8.085 1.00 63.53 122 GLN A O 1
#

Foldseek 3Di:
DDDQDPPDDDDDDPAQEDAADQDAEEAEDDDDQAEHEYANNHLDNHEYEPAADQFEWEWEPCDQAWIFIDGDHDGHYTYHSHAEYEIYQEAYEYEHNVVDHHYYHPNHYNYYYDCVVPPDDD

Organism: NCBI:txid28197

Sequence (122 aa):
LGYVSAGDKDTLVNIQNAIGGSSGDIFKMATGDIVNTLDGNSSNGNLVSYEYYTSGVTVDLCRTDSQTVVIGSSYIDTLINIQNIKGGEGNDTFRTKFAVSNQFDGNSGNNTMDYSNANASQ

Secondary structure (DSSP, 8-state):
--PPPTT------S--EEE--SS--EEEPPSSS--EEEE--SSSS-EEE-TT--SPEEEETT-SSPEEEEETTEEEEEEES--EEE--SS--EEE--TTS--EEE--SS--EE--TT-SS--